Protein AF-A0A536GDS4-F1 (afdb_monomer_lite)

Secondary structure (DSSP, 8-state):
-PPPHHHHHHHHHHHHHHH-SS-HHHHHHHHHHHHHHHHHTTSS---HHHHHHHHHHHHHH---TTPPPPHHHHHHHHHHHHHHHHHHTT-

Sequence (91 aa):
MTPGPAAAAARADVRELIAAKGHVVDNARQAIDRLDVAFESGDLQRTPELMLFLADLAPALEQAEGQKLGGKSAEAARFILRAIDRELDRA

Radius of gyration: 13.23 Å; chains: 1; bounding box: 30×23×45 Å

Foldseek 3Di:
DPQDPLLVVLLVVLVCLLPDDDQLLVSLVVSVVSVVVCCVVVSDPDDPQLVVLVVQLVVLNDDDPPDDRDPVSSVSSNVSSVSNSVVSVVD

pLDDT: mean 88.96, std 11.09, range [48.44, 96.94]

Structure (mmCIF, N/CA/C/O backbone):
data_AF-A0A536GDS4-F1
#
_entry.id   AF-A0A536GDS4-F1
#
loop_
_atom_site.group_PDB
_atom_site.id
_atom_site.type_s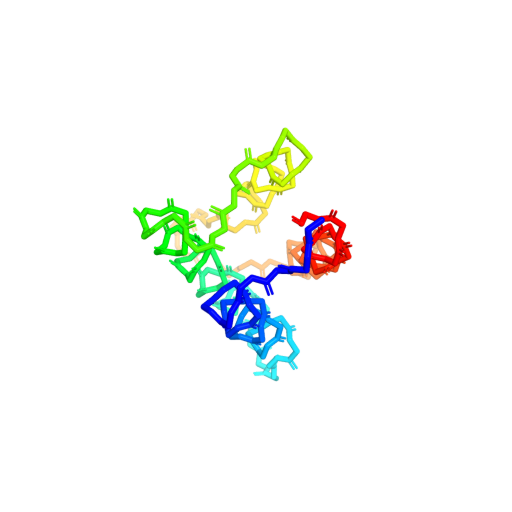ymbol
_atom_site.label_atom_id
_atom_site.label_alt_id
_atom_site.label_comp_id
_atom_site.label_asym_id
_atom_site.label_entity_id
_atom_site.label_seq_id
_atom_site.pdbx_PDB_ins_code
_atom_site.Cartn_x
_atom_site.Cartn_y
_atom_site.Cartn_z
_atom_site.occupancy
_atom_site.B_iso_or_equiv
_atom_site.auth_seq_id
_atom_site.auth_comp_id
_atom_site.auth_asym_id
_atom_site.auth_atom_i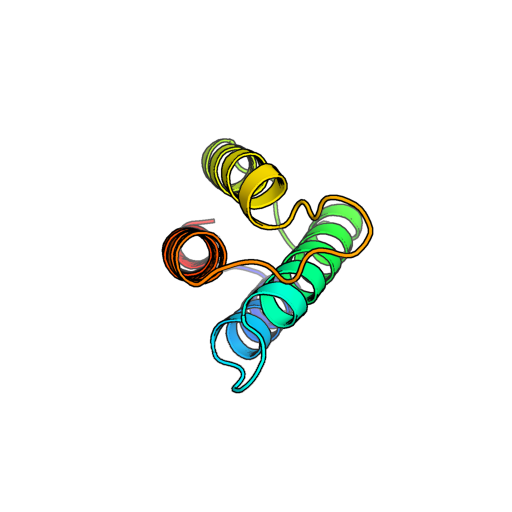d
_atom_site.pdbx_PDB_model_num
ATOM 1 N N . MET A 1 1 ? -4.830 -1.234 22.438 1.00 50.47 1 MET A N 1
ATOM 2 C CA . MET A 1 1 ? -5.919 -2.020 21.820 1.00 50.47 1 MET A CA 1
ATOM 3 C C . MET A 1 1 ? -5.263 -3.043 20.919 1.00 50.47 1 MET A C 1
ATOM 5 O O . MET A 1 1 ? -4.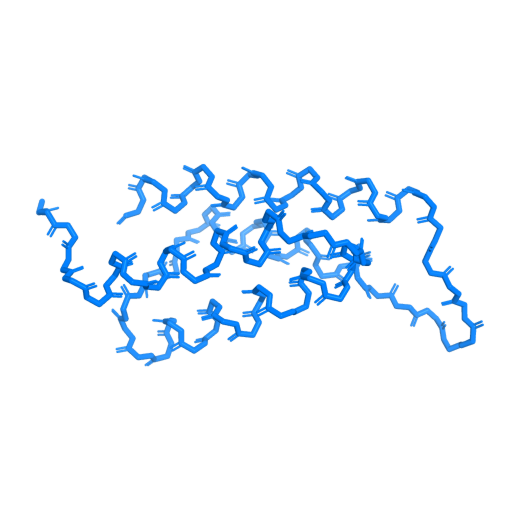373 -2.660 20.177 1.00 50.47 1 MET A O 1
ATOM 9 N N . THR A 1 2 ? -5.621 -4.320 21.023 1.00 58.44 2 THR A N 1
ATOM 10 C CA . THR A 1 2 ? -5.165 -5.328 20.054 1.00 58.44 2 THR A CA 1
ATOM 11 C C . THR A 1 2 ? -5.837 -5.026 18.711 1.00 58.44 2 THR A C 1
ATOM 13 O O . THR A 1 2 ? -7.044 -4.767 18.726 1.00 58.44 2 THR A O 1
ATOM 16 N N . PRO A 1 3 ? -5.110 -5.012 17.580 1.00 68.00 3 PRO A N 1
ATOM 17 C CA . PRO A 1 3 ? -5.732 -4.797 16.281 1.00 68.00 3 PRO A CA 1
ATOM 18 C C . PRO A 1 3 ? -6.847 -5.823 16.044 1.00 68.00 3 PRO A C 1
ATOM 20 O O . PRO A 1 3 ? -6.724 -6.989 16.428 1.00 68.00 3 PRO A O 1
ATOM 23 N N . GLY A 1 4 ? -7.952 -5.380 15.441 1.00 83.38 4 GLY A N 1
ATOM 24 C CA . GLY A 1 4 ? -9.062 -6.263 15.089 1.00 83.38 4 GLY A CA 1
ATOM 25 C C . GLY A 1 4 ? -8.665 -7.293 14.019 1.00 83.38 4 GLY A C 1
ATOM 26 O O . GLY A 1 4 ? -7.678 -7.094 13.308 1.00 83.38 4 GLY A O 1
ATOM 27 N N . PRO A 1 5 ? -9.435 -8.383 13.852 1.00 89.88 5 PRO A N 1
ATOM 28 C CA . PRO A 1 5 ? -9.126 -9.437 12.880 1.00 89.88 5 PRO A CA 1
ATOM 29 C C . PRO A 1 5 ? -9.017 -8.917 11.437 1.00 89.88 5 PRO A C 1
ATOM 31 O O . PRO A 1 5 ? -8.170 -9.388 10.685 1.00 89.88 5 PRO A O 1
ATOM 34 N N . ALA A 1 6 ? -9.813 -7.908 11.068 1.00 90.75 6 ALA A N 1
ATOM 35 C CA . ALA A 1 6 ? -9.752 -7.288 9.746 1.00 90.75 6 ALA A CA 1
ATOM 36 C C . ALA A 1 6 ? -8.450 -6.493 9.525 1.00 90.75 6 ALA A C 1
ATOM 38 O O . ALA A 1 6 ? -7.819 -6.621 8.478 1.00 90.75 6 ALA A O 1
ATOM 39 N N . ALA A 1 7 ? -7.976 -5.774 10.549 1.00 91.44 7 ALA A N 1
ATOM 40 C CA . ALA A 1 7 ? -6.682 -5.095 10.513 1.00 91.44 7 ALA A CA 1
ATOM 41 C C . ALA A 1 7 ? -5.523 -6.094 10.360 1.00 91.44 7 ALA A C 1
ATOM 43 O O . ALA A 1 7 ? -4.589 -5.852 9.599 1.00 91.44 7 ALA A O 1
ATOM 44 N N . ALA A 1 8 ? -5.588 -7.237 11.053 1.00 92.44 8 ALA A N 1
ATOM 45 C CA . ALA A 1 8 ? -4.581 -8.290 10.934 1.00 92.44 8 ALA A CA 1
ATOM 46 C C . ALA A 1 8 ? -4.565 -8.921 9.530 1.00 92.44 8 ALA A C 1
ATOM 48 O O . ALA A 1 8 ? -3.489 -9.106 8.962 1.00 92.44 8 ALA A O 1
ATOM 49 N N . ALA A 1 9 ? -5.741 -9.192 8.954 1.00 94.56 9 ALA A N 1
ATOM 50 C CA . ALA A 1 9 ? -5.865 -9.692 7.586 1.00 94.56 9 ALA A CA 1
ATOM 51 C C . ALA A 1 9 ? -5.317 -8.685 6.561 1.00 94.56 9 ALA A C 1
ATOM 53 O O . ALA A 1 9 ? -4.505 -9.049 5.719 1.00 94.56 9 ALA A O 1
ATOM 54 N N . ALA A 1 10 ? -5.662 -7.399 6.692 1.00 94.50 10 ALA A N 1
ATOM 55 C CA . ALA A 1 10 ? -5.150 -6.356 5.806 1.00 94.50 10 ALA A CA 1
ATOM 56 C C . ALA A 1 10 ? -3.617 -6.248 5.835 1.00 94.50 10 ALA A C 1
ATOM 58 O O . ALA A 1 10 ? -2.988 -6.127 4.786 1.00 94.50 10 ALA A O 1
ATOM 59 N N . ARG A 1 11 ? -2.996 -6.355 7.018 1.00 95.00 11 ARG A N 1
ATOM 60 C CA . ARG A 1 11 ? -1.527 -6.381 7.144 1.00 95.00 11 ARG A CA 1
ATOM 61 C C . ARG A 1 11 ? -0.920 -7.617 6.487 1.00 95.00 11 ARG A C 1
ATOM 63 O O . ARG A 1 11 ? 0.115 -7.503 5.838 1.00 95.00 11 ARG A O 1
ATOM 70 N N . ALA A 1 12 ? -1.543 -8.783 6.654 1.00 96.06 12 ALA A N 1
ATOM 71 C CA . ALA A 1 12 ? -1.074 -10.025 6.047 1.00 96.06 12 ALA A CA 1
ATOM 72 C C . ALA A 1 12 ? -1.110 -9.954 4.512 1.00 96.06 12 ALA A C 1
ATOM 74 O O . ALA A 1 12 ? -0.099 -10.242 3.876 1.00 96.06 12 ALA A O 1
ATOM 75 N N . ASP A 1 13 ? -2.207 -9.469 3.928 1.00 96.31 13 ASP A N 1
ATOM 76 C CA . ASP A 1 13 ? -2.339 -9.330 2.473 1.00 96.31 13 ASP A CA 1
ATOM 77 C C . ASP A 1 13 ? -1.255 -8.403 1.893 1.00 96.31 13 ASP A C 1
ATOM 79 O O . ASP A 1 13 ? -0.603 -8.720 0.897 1.00 96.31 13 ASP A O 1
ATOM 83 N N . VAL A 1 14 ? -1.007 -7.260 2.546 1.00 96.31 14 VAL A N 1
ATOM 84 C CA . VAL A 1 14 ? 0.049 -6.324 2.126 1.00 96.31 14 VAL A CA 1
ATOM 85 C C . VAL A 1 14 ? 1.435 -6.967 2.252 1.00 96.31 14 VAL A C 1
ATOM 87 O O . VAL A 1 14 ? 2.275 -6.806 1.365 1.00 96.31 14 VAL A O 1
ATOM 90 N N . ARG A 1 15 ? 1.682 -7.748 3.308 1.00 96.12 15 ARG A N 1
ATOM 91 C CA . ARG A 1 15 ? 2.943 -8.485 3.492 1.00 96.12 15 ARG A CA 1
ATOM 92 C C . ARG A 1 15 ? 3.197 -9.510 2.411 1.00 96.12 15 ARG A C 1
ATOM 94 O O . ARG A 1 15 ? 4.331 -9.626 1.946 1.00 96.12 15 ARG A O 1
ATOM 101 N N . GLU A 1 16 ? 2.169 -10.245 2.012 1.00 96.62 16 GLU A N 1
ATOM 102 C CA . GLU A 1 16 ? 2.286 -11.219 0.934 1.00 96.62 16 GLU A CA 1
ATOM 103 C C . GLU A 1 16 ? 2.694 -10.539 -0.375 1.00 96.62 16 GLU A C 1
ATOM 105 O O . GLU A 1 16 ? 3.608 -11.017 -1.046 1.00 96.62 16 GLU A O 1
ATOM 110 N N . LEU A 1 17 ? 2.119 -9.372 -0.685 1.00 96.56 17 LEU A N 1
ATOM 111 C CA . LEU A 1 17 ? 2.491 -8.577 -1.859 1.00 96.56 17 LEU A CA 1
ATOM 112 C C . LEU A 1 17 ? 3.937 -8.068 -1.780 1.00 96.56 17 LEU A C 1
ATOM 114 O O . LEU A 1 17 ? 4.689 -8.178 -2.750 1.00 96.56 17 LEU A O 1
ATOM 118 N N . ILE A 1 18 ? 4.370 -7.578 -0.616 1.00 94.56 18 ILE A N 1
ATOM 119 C CA . ILE A 1 18 ? 5.750 -7.113 -0.394 1.00 94.56 18 ILE A CA 1
ATOM 120 C C . ILE A 1 18 ? 6.763 -8.261 -0.535 1.00 94.56 18 ILE A C 1
ATOM 122 O O . ILE A 1 18 ? 7.858 -8.065 -1.072 1.00 94.56 18 ILE A O 1
ATOM 126 N N . ALA A 1 19 ? 6.410 -9.458 -0.063 1.00 94.12 19 ALA A N 1
ATOM 127 C CA . ALA A 1 19 ? 7.257 -10.647 -0.111 1.00 94.12 19 ALA A CA 1
ATOM 128 C C . ALA A 1 19 ? 7.171 -11.413 -1.443 1.00 94.12 19 ALA A C 1
ATOM 130 O O . ALA A 1 19 ? 7.998 -12.299 -1.693 1.00 94.12 19 ALA A O 1
ATOM 131 N N . ALA A 1 20 ? 6.190 -11.098 -2.294 1.00 94.94 20 ALA A N 1
ATOM 132 C CA . ALA A 1 20 ? 5.958 -11.807 -3.539 1.00 94.94 20 ALA A CA 1
ATOM 133 C C . ALA A 1 20 ? 7.193 -11.762 -4.451 1.00 94.94 20 ALA A C 1
ATOM 135 O O . ALA A 1 20 ? 7.884 -10.750 -4.603 1.00 94.94 20 ALA A O 1
ATOM 136 N N . LYS A 1 21 ? 7.472 -12.895 -5.101 1.00 90.25 21 LYS A N 1
ATOM 137 C CA . LYS A 1 21 ? 8.494 -12.970 -6.150 1.00 90.25 21 LYS A CA 1
ATOM 138 C C . LYS A 1 21 ? 7.974 -12.277 -7.410 1.00 90.25 21 LYS A C 1
ATOM 140 O O . LYS A 1 21 ? 6.781 -12.313 -7.681 1.00 90.25 21 LYS A O 1
ATOM 145 N N . GLY A 1 22 ? 8.875 -11.710 -8.210 1.00 87.06 22 GLY A N 1
ATOM 146 C CA . GLY A 1 22 ? 8.530 -11.098 -9.495 1.00 87.06 22 GLY A CA 1
ATOM 147 C C . GLY A 1 22 ? 8.938 -9.631 -9.593 1.00 87.06 22 GLY A C 1
ATOM 148 O O . GLY A 1 22 ? 9.969 -9.217 -9.051 1.00 87.06 22 GLY A O 1
ATOM 149 N N . HIS A 1 23 ? 8.154 -8.859 -10.340 1.00 89.00 23 HIS A N 1
ATOM 150 C CA . HIS A 1 23 ? 8.413 -7.449 -10.595 1.00 89.00 23 HIS A CA 1
ATOM 151 C C . HIS A 1 23 ? 8.019 -6.606 -9.383 1.00 89.00 23 HIS A C 1
ATOM 153 O O . HIS A 1 23 ? 6.847 -6.385 -9.111 1.00 89.00 23 HIS A O 1
ATOM 159 N N . VAL A 1 24 ? 9.026 -6.087 -8.679 1.00 90.88 24 VAL A N 1
ATOM 160 C CA . VAL A 1 24 ? 8.841 -5.261 -7.472 1.00 90.88 24 VAL A CA 1
ATOM 161 C C . VAL A 1 24 ? 7.862 -4.114 -7.695 1.00 90.88 24 VAL A C 1
ATOM 163 O O . VAL A 1 24 ? 7.077 -3.818 -6.810 1.00 90.88 24 VAL A O 1
ATOM 166 N N . VAL A 1 25 ? 7.917 -3.464 -8.858 1.00 89.00 25 VAL A N 1
ATOM 167 C CA . VAL A 1 25 ? 7.046 -2.328 -9.184 1.00 89.00 25 VAL A CA 1
ATOM 168 C C . VAL A 1 25 ? 5.585 -2.766 -9.236 1.00 89.00 25 VAL A C 1
ATOM 170 O O . VAL A 1 25 ? 4.732 -2.096 -8.666 1.00 89.00 25 VAL A O 1
ATOM 173 N N . ASP A 1 26 ? 5.296 -3.900 -9.871 1.00 91.00 26 ASP A N 1
ATOM 174 C CA . ASP A 1 26 ? 3.930 -4.418 -9.971 1.00 91.00 26 ASP A CA 1
ATOM 175 C C . ASP A 1 26 ? 3.421 -4.877 -8.602 1.00 91.00 26 ASP A C 1
ATOM 177 O O . ASP A 1 26 ? 2.268 -4.641 -8.251 1.00 91.00 26 ASP A O 1
ATOM 181 N N . ASN A 1 27 ? 4.295 -5.471 -7.788 1.00 94.06 27 ASN A N 1
ATOM 182 C CA . ASN A 1 27 ? 3.976 -5.821 -6.405 1.00 94.06 27 ASN A CA 1
ATOM 183 C C . ASN A 1 27 ? 3.721 -4.570 -5.551 1.00 94.06 27 ASN A C 1
ATOM 185 O O . ASN A 1 27 ? 2.805 -4.558 -4.737 1.00 94.06 27 ASN A O 1
ATOM 189 N N . ALA A 1 28 ? 4.501 -3.506 -5.755 1.00 94.12 28 ALA A N 1
ATOM 190 C CA . ALA A 1 28 ? 4.337 -2.239 -5.053 1.00 94.12 28 ALA A CA 1
ATOM 191 C C . ALA A 1 28 ? 3.007 -1.563 -5.406 1.00 94.12 28 ALA A C 1
ATOM 193 O O . ALA A 1 28 ? 2.324 -1.082 -4.511 1.00 94.12 28 ALA A O 1
ATOM 194 N N . ARG A 1 29 ? 2.616 -1.572 -6.687 1.00 93.56 29 ARG A N 1
ATOM 195 C CA . ARG A 1 29 ? 1.316 -1.051 -7.141 1.00 93.56 29 ARG A CA 1
ATOM 196 C C . ARG A 1 29 ? 0.160 -1.811 -6.497 1.00 93.56 29 ARG A C 1
ATOM 198 O O . ARG A 1 29 ? -0.691 -1.197 -5.873 1.00 93.56 29 ARG A O 1
ATOM 205 N N . GLN A 1 30 ? 0.209 -3.142 -6.531 1.00 95.56 30 GLN A N 1
ATOM 206 C CA . GLN A 1 30 ? -0.795 -3.975 -5.862 1.00 95.56 30 GLN A CA 1
ATOM 207 C C . GLN A 1 30 ? -0.841 -3.732 -4.346 1.00 95.56 30 GLN A C 1
ATOM 209 O O . GLN A 1 30 ? -1.916 -3.741 -3.751 1.00 95.56 30 GLN A O 1
ATOM 214 N N . ALA A 1 31 ? 0.312 -3.515 -3.702 1.00 96.50 31 ALA A N 1
ATOM 215 C CA . ALA A 1 31 ? 0.368 -3.209 -2.275 1.00 96.50 31 ALA A CA 1
ATOM 216 C C . ALA A 1 31 ? -0.293 -1.859 -1.953 1.00 96.50 31 ALA A C 1
ATOM 218 O O . ALA A 1 31 ? -0.998 -1.769 -0.950 1.00 96.50 31 ALA A O 1
ATOM 219 N N . ILE A 1 32 ? -0.111 -0.841 -2.805 1.00 96.00 32 ILE A N 1
ATOM 220 C CA . ILE A 1 32 ? -0.806 0.450 -2.689 1.00 96.00 32 ILE A CA 1
ATOM 221 C C . ILE A 1 32 ? -2.315 0.247 -2.830 1.00 96.00 32 ILE A C 1
ATOM 223 O O . ILE A 1 32 ? -3.047 0.632 -1.924 1.00 96.00 32 ILE A O 1
ATOM 227 N N . ASP A 1 33 ? -2.766 -0.442 -3.883 1.00 96.56 33 ASP A N 1
ATOM 228 C CA . ASP A 1 33 ? -4.195 -0.706 -4.100 1.00 96.56 33 ASP A CA 1
ATOM 229 C C . ASP A 1 33 ? -4.820 -1.417 -2.884 1.00 96.56 33 ASP A C 1
ATOM 231 O O . ASP A 1 33 ? -5.911 -1.074 -2.422 1.00 96.56 33 ASP A O 1
ATOM 235 N N . ARG A 1 34 ? -4.107 -2.393 -2.303 1.00 96.75 34 ARG A N 1
ATOM 236 C CA . ARG A 1 34 ? -4.574 -3.126 -1.117 1.00 96.75 34 ARG A CA 1
ATOM 237 C C . ARG A 1 34 ? -4.635 -2.255 0.138 1.00 96.75 34 ARG A C 1
ATOM 239 O O . ARG A 1 34 ? -5.549 -2.448 0.951 1.00 96.75 34 ARG A O 1
ATOM 246 N N . LEU A 1 35 ? -3.670 -1.350 0.313 1.00 96.62 35 LEU A N 1
ATOM 247 C CA . LEU A 1 35 ? -3.646 -0.374 1.403 1.00 96.62 35 LEU A CA 1
ATOM 248 C C . LEU A 1 35 ? -4.799 0.619 1.270 1.00 96.62 35 LEU A C 1
ATOM 250 O O . LEU A 1 35 ? -5.489 0.857 2.258 1.00 96.62 35 LEU A O 1
ATOM 254 N N . ASP A 1 36 ? -5.062 1.126 0.067 1.00 96.94 36 ASP A N 1
ATOM 255 C CA . ASP A 1 36 ? -6.167 2.052 -0.183 1.00 96.94 36 ASP A CA 1
ATOM 256 C C . ASP A 1 36 ? -7.513 1.427 0.182 1.00 96.94 36 ASP A C 1
ATOM 258 O O . ASP A 1 36 ? -8.260 2.017 0.965 1.00 96.94 36 ASP A O 1
ATOM 262 N N . VAL A 1 37 ? -7.765 0.185 -0.246 1.00 96.81 37 VAL A N 1
ATOM 263 C CA . VAL A 1 37 ? -8.965 -0.568 0.155 1.00 96.81 37 VAL A CA 1
ATOM 264 C C . VAL A 1 37 ? -9.064 -0.705 1.678 1.00 96.81 37 VAL A C 1
ATOM 266 O O . VAL A 1 37 ? -10.137 -0.508 2.244 1.00 96.81 37 VAL A O 1
ATOM 269 N N . ALA A 1 38 ? -7.957 -1.020 2.361 1.00 96.00 38 ALA A N 1
ATOM 270 C CA . ALA A 1 38 ? -7.942 -1.166 3.819 1.00 96.00 38 ALA A CA 1
ATOM 271 C C . ALA A 1 38 ? -8.186 0.160 4.555 1.00 96.00 38 ALA A C 1
ATOM 273 O O . ALA A 1 38 ? -8.761 0.180 5.644 1.00 96.00 38 ALA A O 1
ATOM 274 N N . PHE A 1 39 ? -7.731 1.273 3.986 1.00 95.38 39 PHE A N 1
ATOM 275 C CA . PHE A 1 39 ? -7.981 2.591 4.547 1.00 95.38 39 PHE A CA 1
ATOM 276 C C . PHE A 1 39 ? -9.417 3.063 4.299 1.00 95.38 39 PHE A C 1
ATOM 278 O O . PHE A 1 39 ? -9.983 3.756 5.141 1.00 95.38 39 PHE A O 1
ATOM 285 N N . GLU A 1 40 ? -10.006 2.726 3.151 1.00 96.56 40 GLU A N 1
ATOM 286 C CA . GLU A 1 40 ? -11.403 3.034 2.824 1.00 96.56 40 GLU A CA 1
ATOM 287 C C . GLU A 1 40 ? -12.391 2.224 3.667 1.00 96.56 40 GLU A C 1
ATOM 289 O O . GLU A 1 40 ? -13.400 2.769 4.116 1.00 96.56 40 GLU A O 1
ATOM 294 N N . SER A 1 41 ? -12.087 0.952 3.940 1.00 93.69 41 SER A N 1
ATOM 295 C CA . SER A 1 41 ? -12.891 0.103 4.828 1.00 93.69 41 SER A CA 1
ATOM 296 C C . SER A 1 41 ? -12.733 0.452 6.313 1.00 93.69 41 SER A C 1
ATOM 298 O O . SER A 1 41 ? -13.549 0.032 7.134 1.00 93.69 41 SER A O 1
ATOM 300 N N . GLY A 1 42 ? -11.699 1.222 6.670 1.00 94.12 42 GLY A N 1
ATOM 301 C CA . GLY A 1 42 ? -11.344 1.538 8.055 1.00 94.12 42 GLY A CA 1
ATOM 302 C C . GLY A 1 42 ? -10.600 0.412 8.783 1.00 94.12 42 GLY A C 1
ATOM 303 O O . GLY A 1 42 ? -10.373 0.523 9.990 1.00 94.12 42 GLY A O 1
ATOM 304 N N . ASP A 1 43 ? -10.194 -0.643 8.068 1.00 94.00 43 ASP A N 1
ATOM 305 C CA . ASP A 1 43 ? -9.404 -1.754 8.615 1.00 94.00 43 ASP A CA 1
ATOM 306 C C . ASP A 1 43 ? -7.995 -1.308 9.018 1.00 94.00 43 ASP A C 1
ATOM 308 O O . ASP A 1 43 ? -7.420 -1.831 9.976 1.00 94.00 43 ASP A O 1
ATOM 312 N N . LEU A 1 44 ? -7.441 -0.327 8.301 1.00 93.69 44 LEU A N 1
ATOM 313 C CA . LEU A 1 44 ? -6.182 0.334 8.623 1.00 93.69 44 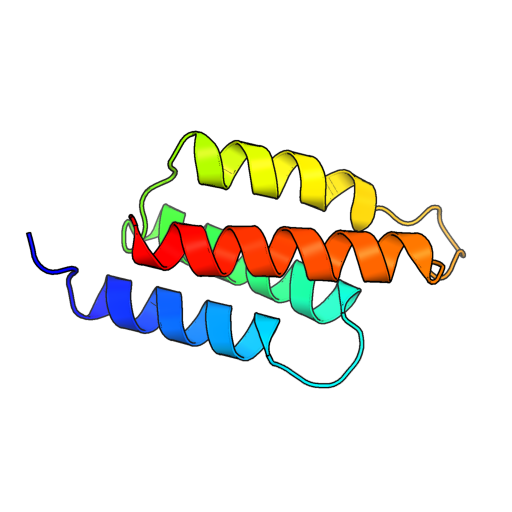LEU A CA 1
ATOM 314 C C . LEU A 1 44 ? -6.382 1.846 8.740 1.00 93.69 44 LEU A C 1
ATOM 316 O O . LEU A 1 44 ? -7.265 2.436 8.121 1.00 93.69 44 LEU A O 1
ATOM 320 N N . GLN A 1 45 ? -5.529 2.482 9.539 1.00 92.38 45 GLN A N 1
ATOM 321 C CA . GLN A 1 45 ? -5.517 3.931 9.714 1.00 92.38 45 GLN A CA 1
ATOM 322 C C . GLN A 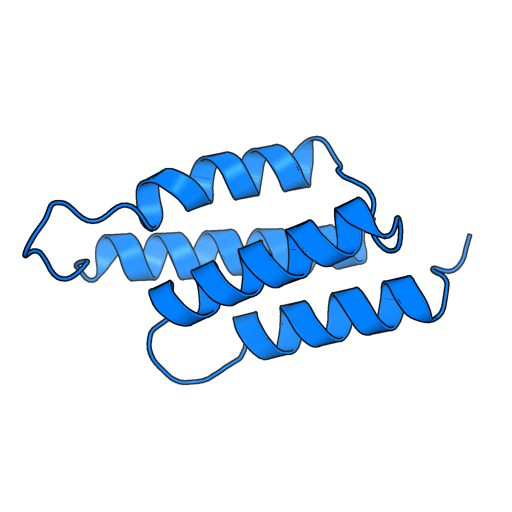1 45 ? -4.399 4.550 8.878 1.00 92.38 45 GLN A C 1
ATOM 324 O O . GLN A 1 45 ? -3.281 4.034 8.838 1.00 92.38 45 GLN A O 1
ATOM 329 N N . ARG A 1 46 ? -4.688 5.689 8.244 1.00 93.69 46 ARG A N 1
ATOM 330 C CA . ARG A 1 46 ? -3.672 6.507 7.576 1.00 93.69 46 ARG A CA 1
ATOM 331 C C . ARG A 1 46 ? -2.859 7.239 8.643 1.00 93.69 46 ARG A C 1
ATOM 333 O O . ARG A 1 46 ? -3.316 8.245 9.182 1.00 93.69 46 ARG A O 1
ATOM 340 N N . THR A 1 47 ? -1.677 6.726 8.968 1.00 93.69 47 THR A N 1
ATOM 341 C CA . THR A 1 47 ? -0.730 7.426 9.848 1.00 93.69 47 THR A CA 1
ATOM 342 C C . THR A 1 47 ? 0.106 8.420 9.038 1.00 93.69 47 THR A C 1
ATOM 344 O O . THR A 1 47 ? 0.334 8.187 7.846 1.00 93.69 47 THR A O 1
ATOM 347 N N . PRO A 1 48 ? 0.576 9.531 9.636 1.00 94.81 48 PRO A N 1
ATOM 348 C CA . PRO A 1 48 ? 1.474 10.463 8.953 1.00 94.81 48 PRO A CA 1
ATOM 349 C C . PRO A 1 48 ? 2.696 9.767 8.337 1.00 94.81 48 PRO A C 1
ATOM 351 O O . PRO A 1 48 ? 3.063 10.058 7.203 1.00 94.81 48 PRO A O 1
ATOM 354 N N . GLU A 1 49 ? 3.279 8.804 9.048 1.00 94.75 49 GLU A N 1
ATOM 355 C CA . GLU A 1 49 ? 4.439 8.023 8.623 1.00 94.75 49 GLU A CA 1
ATOM 356 C C . GLU A 1 49 ? 4.129 7.151 7.400 1.00 94.75 49 GLU A C 1
ATOM 358 O O . GLU A 1 49 ? 4.879 7.178 6.424 1.00 94.75 49 GLU A O 1
ATOM 363 N N . LEU A 1 50 ? 2.997 6.433 7.401 1.00 94.94 50 LEU A N 1
ATOM 364 C CA . LEU A 1 50 ? 2.564 5.657 6.233 1.00 94.94 50 LEU A CA 1
ATOM 365 C C . LEU A 1 50 ? 2.341 6.560 5.021 1.00 94.94 50 LEU A C 1
ATOM 367 O O . LEU A 1 50 ? 2.770 6.220 3.920 1.00 94.94 50 LEU A O 1
ATOM 371 N N . MET A 1 51 ? 1.718 7.723 5.215 1.00 95.75 51 MET A N 1
ATOM 372 C CA . MET A 1 51 ? 1.477 8.668 4.124 1.00 95.75 51 MET A CA 1
ATOM 373 C C . MET A 1 51 ? 2.780 9.237 3.549 1.00 95.75 51 MET A C 1
ATOM 375 O O . MET A 1 51 ? 2.867 9.414 2.336 1.00 95.75 51 MET A O 1
ATOM 379 N N . LEU A 1 52 ? 3.801 9.472 4.381 1.00 96.62 52 LEU A N 1
ATOM 380 C CA . LEU A 1 52 ? 5.133 9.874 3.916 1.00 96.62 52 LEU A CA 1
ATOM 381 C C . LEU A 1 52 ? 5.775 8.786 3.049 1.00 96.62 52 LEU A C 1
ATOM 383 O O . LEU A 1 52 ? 6.236 9.074 1.948 1.00 96.62 52 LEU A O 1
ATOM 387 N N . PHE A 1 53 ? 5.744 7.526 3.490 1.00 96.19 53 PHE A N 1
ATOM 388 C CA . PHE A 1 53 ? 6.299 6.426 2.698 1.00 96.19 53 PHE A CA 1
ATOM 389 C C . PHE A 1 53 ? 5.547 6.211 1.383 1.00 96.19 53 PHE A C 1
ATOM 391 O O . PHE A 1 53 ? 6.173 5.946 0.360 1.00 96.19 53 PHE A O 1
ATOM 398 N N . LEU A 1 54 ? 4.220 6.349 1.378 1.00 95.38 54 LEU A N 1
ATOM 399 C CA . LEU A 1 54 ? 3.421 6.257 0.154 1.00 95.38 54 LEU A CA 1
ATOM 400 C C . LEU A 1 54 ? 3.728 7.405 -0.817 1.00 95.38 54 LEU A C 1
ATOM 402 O O . LEU A 1 54 ? 3.837 7.171 -2.022 1.00 95.38 54 LEU A O 1
ATOM 406 N N . ALA A 1 55 ? 3.936 8.619 -0.302 1.00 95.12 55 ALA A N 1
ATOM 407 C CA . ALA A 1 55 ? 4.346 9.766 -1.107 1.00 95.12 55 ALA A CA 1
ATOM 408 C C . ALA A 1 55 ? 5.740 9.574 -1.730 1.00 95.12 55 ALA A C 1
ATOM 410 O O . ALA A 1 55 ? 5.925 9.918 -2.894 1.00 95.12 55 ALA A O 1
ATOM 411 N N . ASP A 1 56 ? 6.689 8.977 -1.001 1.00 93.69 56 ASP A N 1
ATOM 412 C CA . ASP A 1 56 ? 8.022 8.639 -1.524 1.00 93.69 56 ASP A CA 1
ATOM 413 C C . ASP A 1 56 ? 7.981 7.469 -2.522 1.00 93.69 56 ASP A C 1
ATOM 415 O O . ASP A 1 56 ? 8.793 7.396 -3.451 1.00 93.69 56 ASP A O 1
ATOM 419 N N . LEU A 1 57 ? 7.039 6.536 -2.344 1.00 93.88 57 LEU A N 1
ATOM 420 C CA . LEU A 1 57 ? 6.871 5.387 -3.230 1.00 93.88 57 LEU A CA 1
ATOM 421 C C . LEU A 1 57 ? 6.328 5.808 -4.598 1.00 93.88 57 LEU A C 1
ATOM 423 O O . LEU A 1 57 ? 6.810 5.306 -5.610 1.00 93.88 57 LEU A O 1
ATOM 427 N N . ALA A 1 58 ? 5.371 6.737 -4.643 1.00 90.81 58 ALA A N 1
ATOM 428 C CA . ALA A 1 58 ? 4.733 7.196 -5.878 1.00 90.81 58 ALA A CA 1
ATOM 429 C C . ALA A 1 58 ? 5.728 7.554 -7.012 1.00 90.81 58 ALA A C 1
ATOM 431 O O . ALA A 1 58 ? 5.670 6.899 -8.058 1.00 90.81 58 ALA A O 1
ATOM 432 N N . PRO A 1 59 ? 6.707 8.467 -6.832 1.00 88.81 59 PRO A N 1
ATOM 433 C CA . PRO A 1 59 ? 7.670 8.805 -7.884 1.00 88.81 59 PRO A CA 1
ATOM 434 C C . PRO A 1 59 ? 8.614 7.644 -8.236 1.00 88.81 59 PRO A C 1
ATOM 436 O O . PRO A 1 59 ? 9.143 7.589 -9.344 1.00 88.81 59 PRO A O 1
ATOM 439 N N . ALA A 1 60 ? 8.827 6.678 -7.335 1.00 88.56 60 ALA A N 1
ATOM 440 C CA . ALA A 1 60 ? 9.611 5.480 -7.641 1.00 88.56 60 ALA A CA 1
ATOM 441 C C . ALA A 1 60 ? 8.863 4.501 -8.569 1.00 88.56 60 ALA A C 1
ATOM 443 O O . ALA A 1 60 ? 9.498 3.650 -9.199 1.00 88.56 60 ALA A O 1
ATOM 444 N N . LEU A 1 61 ? 7.533 4.612 -8.658 1.00 88.94 61 LEU A N 1
ATOM 445 C CA . LEU A 1 61 ? 6.674 3.778 -9.506 1.00 88.94 61 LEU A CA 1
ATOM 446 C C . LEU A 1 61 ? 6.232 4.472 -10.802 1.00 88.94 61 LEU A C 1
ATOM 448 O O . LEU A 1 61 ? 5.659 3.808 -11.678 1.00 88.94 61 LEU A O 1
ATOM 452 N N . GLU A 1 62 ? 6.499 5.772 -10.936 1.00 82.94 62 GLU A N 1
ATOM 453 C CA . GLU A 1 62 ? 6.231 6.536 -12.151 1.00 82.94 62 GLU A CA 1
ATOM 454 C C . GLU A 1 62 ? 7.084 6.029 -13.316 1.00 82.94 62 GLU A C 1
ATOM 456 O O . GLU A 1 62 ? 8.300 5.866 -13.218 1.00 82.94 62 GLU A O 1
ATOM 461 N N . GLN A 1 63 ? 6.431 5.781 -14.449 1.00 70.00 63 GLN A N 1
ATOM 462 C CA . GLN A 1 63 ? 7.083 5.427 -15.706 1.00 70.00 63 GLN A CA 1
ATOM 463 C C . GLN A 1 63 ? 6.799 6.526 -16.718 1.00 70.00 63 GLN A C 1
ATOM 465 O O . GLN A 1 63 ? 5.640 6.855 -16.954 1.00 70.00 63 GLN A O 1
ATOM 470 N N . ALA A 1 64 ? 7.840 7.052 -17.363 1.00 59.47 64 ALA A N 1
ATOM 471 C CA . ALA A 1 64 ? 7.647 7.756 -18.625 1.00 59.47 64 ALA A CA 1
ATOM 472 C C . ALA A 1 64 ? 7.168 6.745 -19.684 1.00 59.47 64 ALA A C 1
ATOM 474 O O . ALA A 1 64 ? 7.668 5.613 -19.716 1.00 59.47 64 ALA A O 1
ATOM 475 N N . GLU A 1 65 ? 6.211 7.131 -20.537 1.00 48.44 65 GLU A N 1
ATOM 476 C CA . GLU A 1 65 ? 5.671 6.255 -21.587 1.00 48.44 65 GLU A CA 1
ATOM 477 C C . GLU A 1 65 ? 6.796 5.561 -22.375 1.00 48.44 65 GLU A C 1
ATOM 479 O O . GLU A 1 65 ? 7.723 6.194 -22.883 1.00 48.44 65 GLU A O 1
ATOM 484 N N . GLY A 1 66 ? 6.730 4.228 -22.448 1.00 59.12 66 GLY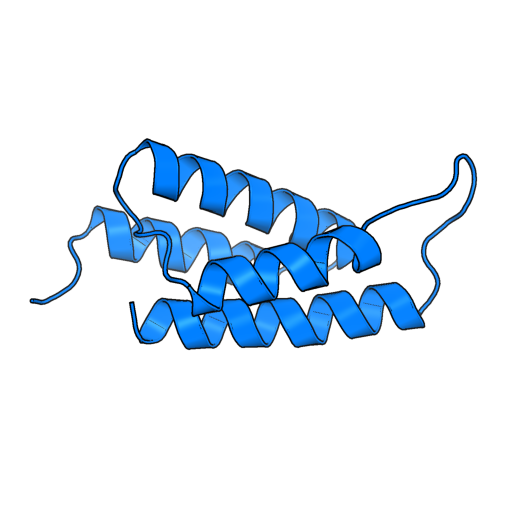 A N 1
ATOM 485 C CA . GLY A 1 66 ? 7.694 3.399 -23.176 1.00 59.12 66 GLY A CA 1
ATOM 486 C C . GLY A 1 66 ? 8.988 3.040 -22.429 1.00 59.12 66 GLY A C 1
ATOM 487 O O . GLY A 1 66 ? 9.783 2.271 -22.973 1.00 59.12 66 GLY A O 1
ATOM 488 N N . GLN A 1 67 ? 9.216 3.514 -21.196 1.00 61.56 67 GLN A N 1
ATOM 489 C CA . GLN A 1 67 ? 10.400 3.142 -20.407 1.00 61.56 67 GLN A CA 1
ATOM 490 C C . GLN A 1 67 ? 10.112 2.064 -19.358 1.00 61.56 67 GLN A C 1
ATOM 492 O O . GLN A 1 67 ? 9.223 2.183 -18.517 1.00 61.56 67 GLN A O 1
ATOM 497 N N . LYS A 1 68 ? 10.948 1.019 -19.351 1.00 65.81 68 LYS A N 1
ATOM 498 C CA . LYS A 1 68 ? 11.035 0.092 -18.218 1.00 65.81 68 LYS A CA 1
ATOM 499 C C . LYS A 1 68 ? 11.749 0.791 -17.063 1.00 65.81 68 LYS A C 1
ATOM 501 O O . LYS A 1 68 ? 12.810 1.378 -17.268 1.00 65.81 68 LYS A O 1
ATOM 506 N N . LEU A 1 69 ? 11.209 0.675 -15.850 1.00 70.69 69 LEU A N 1
ATOM 507 C CA . LEU A 1 69 ? 11.891 1.170 -14.651 1.00 70.69 69 LEU A CA 1
ATOM 508 C C . LEU A 1 69 ? 13.235 0.464 -14.488 1.00 70.69 69 LEU A C 1
ATOM 510 O O . LEU A 1 69 ? 13.318 -0.765 -14.530 1.00 70.69 69 LEU A O 1
ATOM 514 N N . GLY A 1 70 ? 14.289 1.261 -14.328 1.00 75.19 70 GLY A N 1
ATOM 515 C CA . GLY A 1 70 ? 15.638 0.760 -14.106 1.00 75.19 70 GLY A CA 1
ATOM 516 C C . GLY A 1 70 ? 15.823 0.186 -12.699 1.00 75.19 70 GLY A C 1
ATOM 517 O O . GLY A 1 70 ? 14.975 0.331 -11.817 1.00 75.19 70 GLY A O 1
ATOM 518 N N . GLY A 1 71 ? 16.988 -0.425 -12.463 1.00 78.25 71 GLY A N 1
ATOM 519 C CA . GLY A 1 71 ? 17.318 -1.057 -11.179 1.00 78.25 71 GLY A CA 1
ATOM 520 C C . GLY A 1 71 ? 17.186 -0.131 -9.964 1.00 78.25 71 GLY A C 1
ATOM 521 O O . GLY A 1 71 ? 16.758 -0.590 -8.912 1.00 78.25 71 GLY A O 1
ATOM 522 N N . LYS A 1 72 ? 17.455 1.173 -10.122 1.00 80.69 72 LYS A N 1
ATOM 523 C CA . LYS A 1 72 ? 17.350 2.166 -9.037 1.00 80.69 72 LYS A CA 1
ATOM 524 C C . LYS A 1 72 ? 15.916 2.364 -8.539 1.00 80.69 72 LYS A C 1
ATOM 526 O O . LYS A 1 72 ? 15.698 2.374 -7.334 1.00 80.69 72 LYS A O 1
ATOM 531 N N . SER A 1 73 ? 14.939 2.463 -9.439 1.00 83.81 73 SER A N 1
ATOM 532 C CA . SER A 1 73 ? 13.525 2.608 -9.067 1.00 83.81 73 SER A CA 1
ATOM 533 C C . SER A 1 73 ? 12.994 1.346 -8.385 1.00 83.81 73 SER A C 1
ATOM 535 O O . SER A 1 73 ? 12.291 1.422 -7.383 1.00 83.81 73 SER A O 1
ATOM 537 N N . ALA A 1 74 ? 13.408 0.166 -8.863 1.00 87.56 74 ALA A N 1
ATOM 538 C CA . ALA A 1 74 ? 13.070 -1.099 -8.213 1.00 87.56 74 ALA A CA 1
ATOM 539 C C . ALA A 1 74 ? 13.722 -1.241 -6.825 1.00 87.56 74 ALA A C 1
ATOM 541 O O . ALA A 1 74 ? 13.120 -1.798 -5.912 1.00 87.56 74 ALA A O 1
ATOM 542 N N . GLU A 1 75 ? 14.949 -0.757 -6.647 1.00 90.31 75 GLU A N 1
ATOM 543 C CA . GLU A 1 75 ? 15.632 -0.767 -5.353 1.00 90.31 75 GLU A CA 1
ATOM 544 C C . GLU A 1 75 ? 14.983 0.202 -4.355 1.00 90.31 75 GLU A C 1
ATOM 546 O O . GLU A 1 75 ? 14.715 -0.194 -3.220 1.00 90.31 75 GLU A O 1
ATOM 551 N N . ALA A 1 76 ? 14.638 1.415 -4.800 1.00 91.50 76 ALA A N 1
ATOM 552 C CA . ALA A 1 76 ? 13.887 2.382 -4.003 1.00 91.50 76 ALA A CA 1
ATOM 553 C C . ALA A 1 76 ? 12.537 1.804 -3.553 1.00 91.50 76 ALA A C 1
ATOM 555 O O . ALA A 1 76 ? 12.243 1.796 -2.358 1.00 91.50 76 ALA A O 1
ATOM 556 N N . ALA A 1 77 ? 11.773 1.210 -4.477 1.00 93.19 77 ALA A N 1
ATOM 557 C CA . ALA A 1 77 ? 10.505 0.562 -4.152 1.00 93.19 77 ALA A CA 1
ATOM 558 C C . ALA A 1 77 ? 10.673 -0.546 -3.096 1.00 93.19 77 ALA A C 1
ATOM 560 O O . ALA A 1 77 ? 9.916 -0.590 -2.131 1.00 93.19 77 ALA A O 1
ATOM 561 N N . ARG A 1 78 ? 11.707 -1.401 -3.193 1.00 93.56 78 ARG A N 1
ATOM 562 C CA . ARG A 1 78 ? 11.983 -2.423 -2.158 1.00 93.56 78 ARG A CA 1
ATOM 563 C C . ARG A 1 78 ? 12.259 -1.810 -0.790 1.00 93.56 78 ARG A C 1
ATOM 565 O O . ARG A 1 78 ? 11.817 -2.355 0.220 1.00 93.56 78 ARG A O 1
ATOM 572 N N . PHE A 1 79 ? 13.047 -0.739 -0.746 1.00 94.94 79 PHE A N 1
ATOM 573 C CA . PHE A 1 79 ? 13.410 -0.097 0.513 1.00 94.94 79 PHE A CA 1
ATOM 574 C C . PHE A 1 79 ? 12.183 0.523 1.188 1.00 94.94 79 PHE A C 1
ATOM 576 O O . PHE A 1 79 ? 11.949 0.280 2.371 1.00 94.94 79 PHE A O 1
ATOM 583 N N . ILE A 1 80 ? 11.368 1.241 0.417 1.00 96.25 80 ILE A N 1
ATOM 584 C CA . ILE A 1 80 ? 10.167 1.914 0.917 1.00 96.25 80 ILE A CA 1
ATOM 585 C C . ILE A 1 80 ? 9.096 0.896 1.331 1.00 96.25 80 ILE A C 1
ATOM 587 O O . ILE A 1 80 ? 8.544 1.011 2.421 1.00 96.25 80 ILE A O 1
ATOM 591 N N . LEU A 1 81 ? 8.871 -0.172 0.553 1.00 95.75 81 LEU A N 1
ATOM 592 C CA . LEU A 1 81 ? 7.946 -1.248 0.941 1.00 95.75 81 LEU A CA 1
ATOM 593 C C . LEU A 1 81 ? 8.338 -1.907 2.272 1.00 95.75 81 LEU A C 1
ATOM 595 O O . LEU A 1 81 ? 7.477 -2.210 3.092 1.00 95.75 81 LEU A O 1
ATOM 599 N N . ARG A 1 82 ? 9.637 -2.084 2.541 1.00 95.50 82 ARG A N 1
ATOM 600 C CA . ARG A 1 82 ? 10.100 -2.580 3.850 1.00 95.50 82 ARG A CA 1
ATOM 601 C C . ARG A 1 82 ? 9.847 -1.592 4.988 1.00 95.50 82 ARG A C 1
ATOM 603 O O . ARG A 1 82 ? 9.682 -2.028 6.124 1.00 95.50 82 ARG A O 1
ATOM 610 N N . ALA A 1 83 ? 9.872 -0.288 4.719 1.00 96.19 83 ALA A N 1
ATOM 611 C CA . ALA A 1 83 ? 9.513 0.720 5.713 1.00 96.19 83 ALA A CA 1
ATOM 612 C C . ALA A 1 83 ? 8.010 0.668 6.021 1.00 96.19 83 ALA A C 1
ATOM 614 O O . ALA A 1 83 ? 7.642 0.627 7.192 1.00 96.19 83 ALA A O 1
ATOM 615 N N . ILE A 1 84 ? 7.172 0.547 4.986 1.00 95.69 84 ILE A N 1
ATOM 616 C CA . ILE A 1 84 ? 5.720 0.363 5.115 1.00 95.69 84 ILE A CA 1
ATOM 617 C C . ILE A 1 84 ? 5.399 -0.882 5.951 1.00 95.69 84 ILE A C 1
ATOM 619 O O . ILE A 1 84 ? 4.653 -0.780 6.917 1.00 95.69 84 ILE A O 1
ATOM 623 N N . ASP A 1 85 ? 6.003 -2.036 5.651 1.00 95.12 85 ASP A N 1
ATOM 624 C CA . ASP A 1 85 ? 5.775 -3.279 6.409 1.00 95.12 85 ASP A CA 1
ATOM 625 C C . ASP A 1 85 ? 6.065 -3.127 7.914 1.00 95.12 85 ASP A C 1
ATOM 627 O O . ASP A 1 85 ? 5.285 -3.559 8.764 1.00 95.12 85 ASP A O 1
ATOM 631 N N . ARG A 1 86 ? 7.168 -2.449 8.253 1.00 94.06 86 ARG A N 1
ATOM 632 C CA . ARG A 1 86 ? 7.544 -2.174 9.649 1.00 94.06 86 ARG A CA 1
ATOM 633 C C . ARG A 1 86 ? 6.607 -1.188 10.330 1.00 94.06 86 ARG A C 1
ATOM 635 O O . ARG A 1 86 ? 6.428 -1.271 11.542 1.00 94.06 86 ARG A O 1
ATOM 642 N N . GLU A 1 87 ? 6.070 -0.233 9.585 1.00 93.75 87 GLU A N 1
ATOM 643 C CA . GLU A 1 87 ? 5.131 0.748 10.122 1.00 93.75 87 GLU A CA 1
ATOM 644 C C . GLU A 1 87 ? 3.752 0.123 10.366 1.00 93.75 87 GLU A C 1
ATOM 646 O O . GLU A 1 87 ? 3.111 0.404 11.375 1.00 93.75 87 GLU A O 1
ATOM 651 N N . LEU A 1 88 ? 3.340 -0.828 9.525 1.00 90.75 88 LEU A N 1
ATOM 652 C CA . LEU A 1 88 ? 2.117 -1.608 9.728 1.00 90.75 88 LEU A CA 1
ATOM 653 C C . LEU A 1 88 ? 2.134 -2.460 11.011 1.00 90.75 88 LEU A C 1
ATOM 655 O O . LEU A 1 88 ? 1.069 -2.790 11.530 1.00 90.75 88 LEU A O 1
ATOM 659 N N . ASP A 1 89 ? 3.306 -2.804 11.556 1.00 87.56 89 ASP A N 1
ATOM 660 C CA . ASP A 1 89 ? 3.414 -3.428 12.887 1.00 87.56 89 ASP A CA 1
ATOM 661 C C . ASP A 1 89 ? 3.142 -2.453 14.042 1.00 87.56 89 ASP A C 1
ATOM 663 O O . ASP A 1 89 ? 2.829 -2.889 15.151 1.00 87.56 89 ASP A O 1
ATOM 667 N N . ARG A 1 90 ? 3.310 -1.148 13.806 1.00 82.69 90 ARG A N 1
ATOM 668 C CA . ARG A 1 90 ? 3.237 -0.097 14.833 1.00 82.69 90 ARG A CA 1
ATOM 669 C C . ARG A 1 90 ? 1.870 0.577 14.898 1.00 82.69 90 ARG A C 1
ATOM 671 O O . ARG A 1 90 ? 1.490 1.033 15.976 1.00 82.69 90 ARG A O 1
ATOM 678 N N . ALA A 1 91 ? 1.169 0.634 13.767 1.00 72.50 91 ALA A N 1
ATOM 679 C CA . ALA A 1 91 ? -0.223 1.075 13.656 1.00 72.50 91 ALA A CA 1
ATOM 680 C C . ALA A 1 91 ? -1.203 0.059 14.271 1.00 72.50 91 ALA A C 1
ATOM 682 O O . ALA A 1 91 ? -2.350 0.438 14.584 1.00 72.50 91 ALA A O 1
#